Protein AF-A0A2V9KQ66-F1 (afdb_monomer_lite)

Foldseek 3Di:
DDPPCPPPDPDPDPPCVPVDDDPCVVVLVVLCVLLVVPVVVLLCCLQANWDPPDPQTDGRQDGDPDPDGHDDSVSSVCSCVVRWDAADCVCVPDCVNVPPDDPVRVPNSTDHPDDD

Secondary structure (DSSP, 8-state):
-----TTS---SSGGGTTTSS---HHHHHHHHHHTTTSHHHHHHHHHH-B-SS-TT--BTTB-SSSSS----HHHHHTTHHHHPPBP-GGGGS-GGGGTTS-HHHHHTT-B-SS--

pLDDT: mean 87.16, std 12.01, range [40.78, 97.44]

Radius of gyration: 21.99 Å; chains: 1; bounding box: 77×40×42 Å

Structure (mmCIF, N/CA/C/O backbone):
data_AF-A0A2V9KQ66-F1
#
_entry.id   AF-A0A2V9KQ66-F1
#
loop_
_atom_site.group_PDB
_atom_site.id
_atom_site.type_symbol
_atom_site.label_atom_id
_atom_site.label_alt_id
_atom_site.label_comp_id
_atom_site.label_asym_id
_atom_site.label_entity_id
_atom_site.label_seq_id
_atom_site.pdbx_PDB_ins_code
_atom_site.Cartn_x
_atom_site.Cartn_y
_atom_site.Cartn_z
_atom_site.occupancy
_atom_site.B_iso_or_equiv
_atom_site.auth_seq_id
_atom_site.auth_comp_id
_atom_site.auth_asym_id
_atom_site.auth_atom_id
_atom_site.pdbx_PDB_model_num
ATOM 1 N N . MET A 1 1 ? 51.823 26.022 -11.832 1.00 40.78 1 MET A N 1
ATOM 2 C CA . MET A 1 1 ? 50.656 26.914 -11.642 1.00 40.78 1 MET A CA 1
ATOM 3 C C . MET A 1 1 ? 49.377 26.101 -11.883 1.00 40.78 1 MET A C 1
ATOM 5 O O . MET A 1 1 ? 48.916 25.999 -13.011 1.00 40.78 1 MET A O 1
ATOM 9 N N . ARG A 1 2 ? 48.873 25.395 -10.856 1.00 50.03 2 ARG A N 1
ATOM 10 C CA . ARG A 1 2 ? 47.680 24.528 -10.960 1.00 50.03 2 ARG A CA 1
ATOM 11 C C . ARG A 1 2 ? 46.418 25.388 -10.846 1.00 50.03 2 ARG A C 1
ATOM 13 O O . ARG A 1 2 ? 46.121 25.894 -9.770 1.00 50.03 2 ARG A O 1
ATOM 20 N N . ARG A 1 3 ? 45.681 25.554 -11.945 1.00 51.25 3 ARG A N 1
ATOM 21 C CA . ARG A 1 3 ? 44.336 26.145 -11.929 1.00 51.25 3 ARG A CA 1
ATOM 22 C C . ARG A 1 3 ? 43.353 25.119 -11.361 1.00 51.25 3 ARG A C 1
ATOM 24 O O . ARG A 1 3 ? 42.999 24.162 -12.036 1.00 51.25 3 ARG A O 1
ATOM 31 N N . ASN A 1 4 ? 42.942 25.318 -10.113 1.00 56.03 4 ASN A N 1
ATOM 32 C CA . ASN A 1 4 ? 41.827 24.606 -9.501 1.00 56.03 4 ASN A CA 1
ATOM 33 C C . ASN A 1 4 ? 40.521 25.091 -10.159 1.00 56.03 4 ASN A C 1
ATOM 35 O O . ASN A 1 4 ? 40.081 26.209 -9.895 1.00 56.03 4 ASN A O 1
ATOM 39 N N . SER A 1 5 ? 39.937 24.311 -11.074 1.00 57.09 5 SER A N 1
ATOM 40 C CA . SER A 1 5 ? 38.661 24.663 -11.705 1.00 57.09 5 SER A CA 1
ATOM 41 C C . SER A 1 5 ? 37.493 24.210 -10.826 1.00 57.09 5 SER A C 1
ATOM 43 O O . SER A 1 5 ? 36.871 23.174 -11.059 1.00 57.09 5 SER A O 1
ATOM 45 N N . SER A 1 6 ? 37.142 25.035 -9.847 1.00 61.94 6 SER A N 1
ATOM 46 C CA . SER A 1 6 ? 35.942 24.934 -9.000 1.00 61.94 6 SER A CA 1
ATOM 47 C C . SER A 1 6 ? 34.604 25.068 -9.759 1.00 61.94 6 SER A C 1
ATOM 49 O O . SER A 1 6 ? 33.555 25.209 -9.143 1.00 61.94 6 SER A O 1
ATOM 51 N N . ARG A 1 7 ? 34.613 25.018 -11.099 1.00 60.12 7 ARG A N 1
ATOM 52 C CA . ARG A 1 7 ? 33.450 25.241 -11.976 1.00 60.12 7 ARG A CA 1
ATOM 53 C C . ARG A 1 7 ? 32.790 23.969 -12.532 1.00 60.12 7 ARG A C 1
ATOM 55 O O . ARG A 1 7 ? 31.785 24.086 -13.219 1.00 60.12 7 ARG A O 1
ATOM 62 N N . HIS A 1 8 ? 33.321 22.778 -12.238 1.00 63.12 8 HIS A N 1
ATOM 63 C CA . HIS A 1 8 ? 32.791 21.496 -12.746 1.00 63.12 8 HIS A CA 1
ATOM 64 C C . HIS A 1 8 ? 32.266 20.549 -11.653 1.00 63.12 8 HIS A C 1
ATOM 66 O O . HIS A 1 8 ? 31.893 19.416 -11.944 1.00 63.12 8 HIS A O 1
ATOM 72 N N . TRP A 1 9 ? 32.229 20.992 -10.394 1.00 64.81 9 TRP A N 1
ATOM 73 C CA . TRP A 1 9 ? 31.703 20.190 -9.289 1.00 64.81 9 TRP A CA 1
ATOM 74 C C . TRP A 1 9 ? 30.191 20.387 -9.167 1.00 64.81 9 TRP A C 1
ATOM 76 O O . TRP A 1 9 ? 29.737 21.461 -8.783 1.00 64.81 9 TRP A O 1
ATOM 86 N N . VAL A 1 10 ? 29.419 19.347 -9.496 1.00 71.69 10 VAL A N 1
ATOM 87 C CA . VAL A 1 10 ? 27.945 19.347 -9.390 1.00 71.69 10 VAL A CA 1
ATOM 88 C C . VAL A 1 10 ? 27.472 18.773 -8.041 1.00 71.69 10 VAL A C 1
ATOM 90 O O . VAL A 1 10 ? 26.380 19.097 -7.584 1.00 71.69 10 VAL A O 1
ATOM 93 N N . SER A 1 11 ? 28.286 17.948 -7.366 1.00 74.75 11 SER A N 1
ATOM 94 C CA . SER A 1 11 ? 27.981 17.372 -6.048 1.00 74.75 11 SER A CA 1
ATOM 95 C C . SER A 1 11 ? 29.246 16.876 -5.331 1.00 74.75 11 SER A C 1
ATOM 97 O O . SER A 1 11 ? 30.209 16.468 -5.978 1.00 74.75 11 SER A O 1
ATOM 99 N N . TRP A 1 12 ? 29.223 16.890 -3.993 1.00 78.88 12 TRP A N 1
ATOM 100 C CA . TRP A 1 12 ? 30.235 16.282 -3.112 1.00 78.88 12 TRP A CA 1
ATOM 101 C C . TRP A 1 12 ? 30.057 14.770 -2.930 1.00 78.88 12 TRP A C 1
ATOM 103 O O . TRP A 1 12 ? 30.865 14.119 -2.271 1.00 78.88 12 TRP A O 1
ATOM 113 N N . VAL A 1 13 ? 28.986 14.207 -3.483 1.00 79.19 13 VAL A N 1
ATOM 114 C CA . VAL A 1 13 ? 28.659 12.797 -3.329 1.00 79.19 13 VAL A CA 1
ATOM 115 C C . VAL A 1 13 ? 29.369 11.983 -4.413 1.00 79.19 13 VAL A C 1
ATOM 117 O O . VAL A 1 13 ? 29.151 12.233 -5.605 1.00 79.19 13 VAL A O 1
ATOM 120 N N . PRO A 1 14 ? 30.198 10.992 -4.037 1.00 75.00 14 PRO A N 1
ATOM 121 C CA . PRO A 1 14 ? 30.940 10.194 -5.001 1.00 75.00 14 PRO A CA 1
ATOM 122 C C . PRO A 1 14 ? 29.968 9.448 -5.920 1.00 75.00 14 PRO A C 1
ATOM 124 O O . PRO A 1 14 ? 29.014 8.819 -5.458 1.00 75.00 14 PRO A O 1
ATOM 127 N N . PHE A 1 15 ? 30.200 9.551 -7.230 1.00 72.81 15 PHE A N 1
ATOM 128 C CA . PHE A 1 15 ? 29.432 8.867 -8.279 1.00 72.81 15 PHE A CA 1
ATOM 129 C C . PHE A 1 15 ? 27.907 9.087 -8.236 1.00 72.81 15 PHE A C 1
ATOM 131 O O . PHE A 1 15 ? 27.155 8.270 -8.761 1.00 72.81 15 PHE A O 1
ATOM 138 N N . GLY A 1 16 ? 27.423 10.167 -7.610 1.00 73.12 16 GLY A N 1
ATOM 139 C CA . GLY A 1 16 ? 25.983 10.418 -7.506 1.00 73.12 16 GLY A CA 1
ATOM 140 C C . GLY A 1 16 ? 25.241 9.378 -6.656 1.00 73.12 16 GLY A C 1
ATOM 141 O O . GLY A 1 16 ? 24.053 9.137 -6.876 1.00 73.12 16 GLY A O 1
ATOM 142 N N . PHE A 1 17 ? 25.912 8.761 -5.678 1.00 71.56 17 PHE A N 1
ATOM 143 C CA . PHE A 1 17 ? 25.293 7.813 -4.752 1.00 71.56 17 PHE A CA 1
ATOM 144 C C . PHE A 1 17 ? 24.028 8.400 -4.098 1.00 71.56 17 PHE A C 1
ATOM 146 O O . PHE A 1 17 ? 24.053 9.458 -3.479 1.00 71.56 17 PHE A O 1
ATOM 153 N N . GLY A 1 18 ? 22.887 7.733 -4.262 1.00 71.56 18 GLY A N 1
ATOM 154 C CA . GLY A 1 18 ? 21.603 8.206 -3.736 1.00 71.56 18 GLY A CA 1
ATOM 155 C C . GLY A 1 18 ? 20.866 9.249 -4.589 1.00 71.56 18 GLY A C 1
ATOM 156 O O . GLY A 1 18 ? 19.719 9.557 -4.271 1.00 71.56 18 GLY A O 1
ATOM 157 N N . TYR A 1 19 ? 21.439 9.732 -5.698 1.00 70.94 19 TYR A N 1
ATOM 158 C CA . TYR A 1 19 ? 20.720 10.585 -6.658 1.00 70.94 19 TYR A CA 1
ATOM 159 C C . TYR A 1 19 ? 19.808 9.777 -7.595 1.00 70.94 19 TYR A C 1
ATOM 161 O O . TYR A 1 19 ? 18.809 10.302 -8.087 1.00 70.94 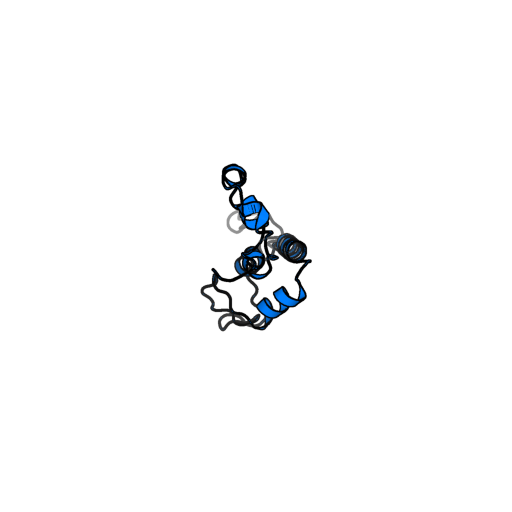19 TYR A O 1
ATOM 169 N N . THR A 1 20 ? 20.095 8.488 -7.795 1.00 67.06 20 THR A N 1
ATOM 170 C CA . THR A 1 20 ? 19.261 7.580 -8.594 1.00 67.06 20 THR A CA 1
ATOM 171 C C . THR A 1 20 ? 18.176 6.954 -7.714 1.00 67.06 20 THR A C 1
ATOM 173 O O . THR A 1 20 ? 18.467 6.182 -6.802 1.00 67.06 20 THR A O 1
ATOM 176 N N . LYS A 1 21 ? 16.906 7.286 -7.979 1.00 61.41 21 LYS A N 1
ATOM 177 C CA . LYS A 1 21 ? 15.740 6.567 -7.427 1.00 61.41 21 LYS A CA 1
ATOM 178 C C . LYS A 1 21 ? 15.806 5.079 -7.846 1.00 61.41 21 LYS A C 1
ATOM 180 O O . LYS A 1 21 ? 16.319 4.813 -8.928 1.00 61.41 21 LYS A O 1
ATOM 185 N N . PRO A 1 22 ? 15.265 4.115 -7.072 1.00 66.19 22 PRO A N 1
ATOM 186 C CA . PRO A 1 22 ? 14.255 4.291 -6.029 1.00 66.19 22 PRO A CA 1
ATOM 187 C C . PRO A 1 22 ? 14.758 4.083 -4.591 1.00 66.19 22 PRO A C 1
ATOM 189 O O . PRO A 1 22 ? 15.450 3.123 -4.276 1.00 66.19 22 PRO A O 1
ATOM 192 N N . HIS A 1 23 ? 14.263 4.935 -3.688 1.00 72.56 23 HIS A N 1
ATOM 193 C CA . HIS A 1 23 ? 14.459 4.835 -2.230 1.00 72.56 23 HIS A CA 1
ATOM 194 C C . HIS A 1 23 ? 13.212 4.310 -1.499 1.00 72.56 23 HIS A C 1
ATOM 196 O O . HIS A 1 23 ? 13.038 4.510 -0.299 1.00 72.56 23 HIS A O 1
ATOM 202 N N . HIS A 1 24 ? 12.278 3.688 -2.223 1.00 85.38 24 HIS A N 1
ATOM 203 C CA . HIS A 1 24 ? 10.936 3.404 -1.705 1.00 85.38 24 HIS A CA 1
ATOM 204 C C . HIS A 1 24 ? 10.747 1.992 -1.143 1.00 85.38 24 HIS A C 1
ATOM 206 O O . HIS A 1 24 ? 9.655 1.680 -0.679 1.00 85.38 24 HIS A O 1
ATOM 212 N N . TYR A 1 25 ? 11.788 1.157 -1.109 1.00 88.69 25 TYR A N 1
ATOM 213 C CA . TYR A 1 25 ? 11.679 -0.235 -0.657 1.00 88.69 25 TYR A CA 1
ATOM 214 C C . TYR A 1 25 ? 11.080 -0.374 0.749 1.00 88.69 25 TYR A C 1
ATOM 216 O O . TYR A 1 25 ? 10.217 -1.219 0.965 1.00 88.69 25 TYR A O 1
ATOM 224 N N . LEU A 1 26 ? 11.448 0.507 1.687 1.00 90.69 26 LEU A N 1
ATOM 225 C CA . LEU A 1 26 ? 10.867 0.509 3.037 1.00 90.69 26 LEU A CA 1
ATOM 226 C C . LEU A 1 26 ? 9.368 0.833 3.035 1.00 90.69 26 LEU A C 1
ATOM 228 O O . LEU A 1 26 ? 8.599 0.231 3.782 1.00 90.69 26 LEU A O 1
ATOM 232 N N . LYS A 1 27 ? 8.934 1.765 2.179 1.00 93.19 27 LYS A N 1
ATOM 233 C CA . LYS A 1 27 ? 7.511 2.088 2.021 1.00 93.19 27 LYS A CA 1
ATOM 234 C C . LYS A 1 27 ? 6.753 0.935 1.366 1.00 93.19 27 LYS A C 1
ATOM 236 O O . LYS A 1 27 ? 5.672 0.593 1.825 1.00 93.19 27 LYS A O 1
ATOM 241 N N . MET A 1 28 ? 7.334 0.303 0.347 1.00 94.88 28 MET A N 1
ATOM 242 C CA . MET A 1 28 ? 6.756 -0.880 -0.297 1.00 94.88 28 MET A CA 1
ATOM 243 C C . MET A 1 28 ? 6.591 -2.032 0.700 1.00 94.88 28 MET A C 1
ATOM 245 O O . MET A 1 28 ? 5.530 -2.648 0.753 1.00 94.88 28 MET A O 1
ATOM 249 N N . ALA A 1 29 ? 7.601 -2.277 1.540 1.00 95.44 29 ALA A N 1
ATOM 250 C CA . ALA A 1 29 ? 7.528 -3.274 2.604 1.00 95.44 29 ALA A CA 1
ATOM 251 C C . ALA A 1 29 ? 6.427 -2.944 3.624 1.00 95.44 29 ALA A C 1
ATOM 253 O O . AL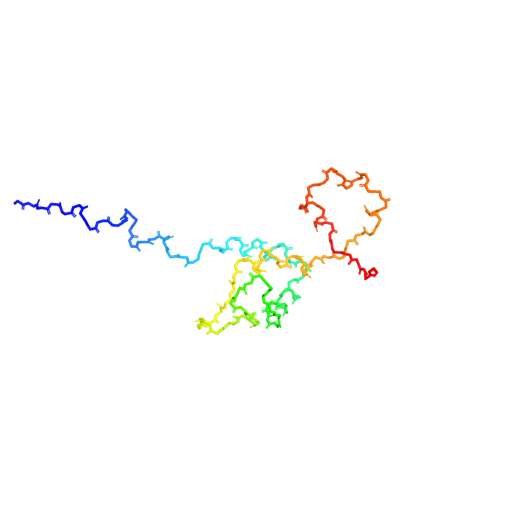A A 1 29 ? 5.666 -3.831 4.010 1.00 95.44 29 ALA A O 1
ATOM 254 N N . ARG A 1 30 ? 6.283 -1.668 4.013 1.00 95.88 30 ARG A N 1
ATOM 255 C CA . ARG A 1 30 ? 5.182 -1.216 4.878 1.00 95.88 30 ARG A CA 1
ATOM 256 C C . ARG A 1 30 ? 3.816 -1.476 4.244 1.00 95.88 30 ARG A C 1
ATOM 258 O O . ARG A 1 30 ? 2.958 -2.041 4.909 1.00 95.88 30 ARG A O 1
ATOM 265 N N . VAL A 1 31 ? 3.628 -1.129 2.972 1.00 96.25 31 VAL A N 1
ATOM 266 C CA . VAL A 1 31 ? 2.371 -1.391 2.251 1.00 96.25 31 VAL A CA 1
ATOM 267 C C . VAL A 1 31 ? 2.069 -2.888 2.220 1.00 96.25 31 VAL A C 1
ATOM 269 O O . VAL A 1 31 ? 0.952 -3.296 2.531 1.00 96.25 31 VAL A O 1
ATOM 272 N N . ALA A 1 32 ? 3.056 -3.722 1.887 1.00 96.56 32 ALA A N 1
ATOM 273 C CA . ALA A 1 32 ? 2.881 -5.172 1.890 1.00 96.56 32 ALA A CA 1
ATOM 274 C C . ALA A 1 32 ? 2.465 -5.686 3.278 1.00 96.56 32 ALA A C 1
ATOM 276 O O . ALA A 1 32 ? 1.581 -6.532 3.385 1.00 96.56 32 ALA A O 1
ATOM 277 N N . TRP A 1 33 ? 3.047 -5.131 4.344 1.00 96.81 33 TRP A N 1
ATOM 278 C CA . TRP A 1 33 ? 2.687 -5.466 5.718 1.00 96.81 33 TRP A CA 1
ATOM 279 C C . TRP A 1 33 ? 1.266 -5.027 6.096 1.00 96.81 33 TRP A C 1
ATOM 281 O O . TRP A 1 33 ? 0.520 -5.806 6.683 1.00 96.81 33 TRP A O 1
ATOM 291 N N . GLU A 1 34 ? 0.858 -3.810 5.738 1.00 95.06 34 GLU A N 1
ATOM 292 C CA . GLU A 1 34 ? -0.493 -3.283 5.996 1.00 95.06 34 GLU A CA 1
ATOM 293 C C . GLU A 1 34 ? -1.590 -4.071 5.266 1.00 95.06 34 GLU A C 1
ATOM 295 O O . GLU A 1 34 ? -2.725 -4.117 5.730 1.00 95.06 34 GLU A O 1
ATOM 300 N N . ASN A 1 35 ? -1.243 -4.715 4.148 1.00 97.25 35 ASN A N 1
ATOM 301 C CA . ASN A 1 35 ? -2.141 -5.527 3.326 1.00 97.25 35 ASN A CA 1
ATOM 302 C C . ASN A 1 35 ? -1.947 -7.039 3.542 1.00 97.25 35 ASN A C 1
ATOM 304 O O . ASN A 1 35 ? -2.478 -7.838 2.767 1.00 97.25 35 ASN A O 1
ATOM 308 N N . ARG A 1 36 ? -1.172 -7.454 4.560 1.00 96.56 36 ARG A N 1
ATOM 309 C CA . ARG A 1 36 ? -0.797 -8.864 4.794 1.00 96.56 36 ARG A CA 1
ATOM 310 C C . ARG A 1 36 ? -1.994 -9.797 4.986 1.00 96.56 36 ARG A C 1
ATOM 312 O O . ARG A 1 36 ? -1.900 -10.984 4.698 1.00 96.56 36 ARG A O 1
ATOM 319 N N . ASP A 1 37 ? -3.106 -9.250 5.460 1.00 95.69 37 ASP A N 1
ATOM 320 C CA . ASP A 1 37 ? -4.386 -9.929 5.657 1.00 95.69 37 ASP A CA 1
ATOM 321 C C . ASP A 1 37 ? -5.108 -10.260 4.340 1.00 95.69 37 ASP A C 1
ATOM 323 O O . ASP A 1 37 ? -5.998 -11.105 4.335 1.00 95.69 37 ASP A O 1
ATOM 327 N N . ASN A 1 38 ? -4.728 -9.634 3.220 1.00 96.75 38 ASN A N 1
ATOM 328 C CA . ASN A 1 38 ? -5.411 -9.797 1.937 1.00 96.75 38 ASN A CA 1
ATOM 329 C C . ASN A 1 38 ? -4.463 -9.739 0.715 1.00 96.75 38 ASN A C 1
ATOM 331 O O . ASN A 1 38 ? -4.845 -9.305 -0.376 1.00 96.75 38 ASN A O 1
ATOM 335 N N . LEU A 1 39 ? -3.209 -10.187 0.873 1.00 96.75 39 LEU A N 1
ATOM 336 C CA . LEU A 1 39 ? -2.188 -10.154 -0.191 1.00 96.75 39 LEU A CA 1
ATOM 337 C C . LEU A 1 39 ? -2.600 -10.846 -1.496 1.00 96.75 39 LEU A C 1
ATOM 339 O O . LEU A 1 39 ? -2.332 -10.275 -2.555 1.00 96.75 39 LEU A O 1
ATOM 343 N N . PRO A 1 40 ? -3.251 -12.029 -1.489 1.00 97.38 40 PRO A N 1
ATOM 344 C CA . PRO A 1 40 ? -3.677 -12.660 -2.734 1.00 97.38 40 PRO A CA 1
ATOM 345 C C . PRO A 1 40 ? -4.610 -11.761 -3.549 1.00 97.38 40 PRO A C 1
ATOM 347 O O . PRO A 1 40 ? -4.488 -11.691 -4.771 1.00 97.38 40 PRO A O 1
ATOM 350 N N . TYR A 1 41 ? -5.509 -11.032 -2.883 1.00 97.06 41 TYR A N 1
ATOM 351 C CA . TYR A 1 41 ? -6.398 -10.090 -3.553 1.00 97.06 41 TYR A CA 1
ATOM 352 C C . TYR A 1 41 ? -5.664 -8.831 -4.014 1.00 97.06 41 TYR A C 1
ATOM 354 O O . TYR A 1 41 ? -5.835 -8.428 -5.164 1.00 97.06 41 TYR A O 1
ATOM 362 N N . ALA A 1 42 ? -4.780 -8.273 -3.182 1.00 97.19 42 ALA A N 1
ATOM 363 C CA . ALA A 1 42 ? -3.922 -7.151 -3.566 1.00 97.19 42 ALA A CA 1
ATOM 364 C C . ALA A 1 42 ? -3.112 -7.468 -4.839 1.00 97.19 42 ALA A C 1
ATOM 366 O O . ALA A 1 42 ? -3.037 -6.660 -5.761 1.00 97.19 42 ALA A O 1
ATOM 367 N N . LEU A 1 43 ? -2.570 -8.686 -4.945 1.00 96.75 43 LEU A N 1
ATOM 368 C CA . LEU A 1 43 ? -1.858 -9.150 -6.137 1.00 96.75 43 LEU A CA 1
ATOM 369 C C . LEU A 1 43 ? -2.774 -9.293 -7.357 1.00 96.75 43 LEU A C 1
ATOM 371 O O . LEU A 1 43 ? -2.331 -9.002 -8.468 1.00 96.75 43 LEU A O 1
ATOM 375 N N . ARG A 1 44 ? -4.039 -9.702 -7.184 1.00 97.44 44 ARG A N 1
ATOM 376 C CA . ARG A 1 44 ? -5.018 -9.701 -8.285 1.00 97.44 44 ARG A CA 1
ATOM 377 C C . ARG A 1 44 ? -5.2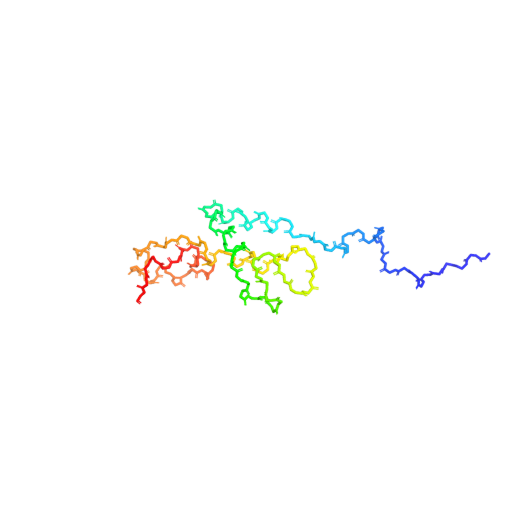97 -8.281 -8.779 1.00 97.44 44 ARG A C 1
ATOM 379 O O . ARG A 1 44 ? -5.273 -8.071 -9.987 1.00 97.44 44 ARG A O 1
ATOM 386 N N . ILE A 1 45 ? -5.473 -7.313 -7.876 1.00 95.69 45 ILE A N 1
ATOM 387 C CA . ILE A 1 45 ? -5.637 -5.891 -8.229 1.00 95.69 45 ILE A CA 1
ATOM 388 C C . ILE A 1 45 ? -4.406 -5.379 -8.984 1.00 95.69 45 ILE A C 1
ATOM 390 O O . ILE A 1 45 ? -4.534 -4.711 -10.009 1.00 95.69 45 ILE A O 1
ATOM 394 N N . LEU A 1 46 ? -3.198 -5.718 -8.525 1.00 95.56 46 LEU A N 1
ATOM 395 C CA . LEU A 1 46 ? -1.970 -5.301 -9.201 1.00 95.56 46 LEU A CA 1
ATOM 396 C C . LEU A 1 46 ? -1.814 -5.922 -10.594 1.00 95.56 46 LEU A C 1
ATOM 398 O O . LEU A 1 46 ? -1.358 -5.245 -11.509 1.00 95.56 46 LEU A O 1
ATOM 402 N N . ARG A 1 47 ? -2.187 -7.192 -10.769 1.00 95.81 47 ARG A N 1
ATOM 403 C CA . ARG A 1 47 ? -2.016 -7.928 -12.034 1.00 95.81 47 ARG A CA 1
ATOM 404 C C . ARG A 1 47 ? -3.100 -7.648 -13.067 1.00 95.81 47 ARG A C 1
ATOM 406 O O . AR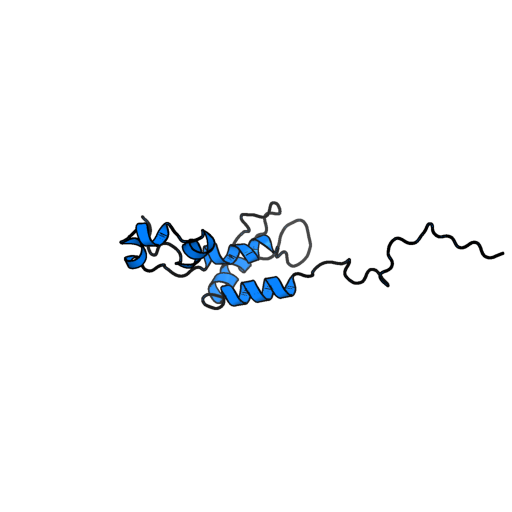G A 1 47 ? -2.796 -7.675 -14.254 1.00 95.81 47 ARG A O 1
ATOM 413 N N . HIS A 1 48 ? -4.332 -7.414 -12.626 1.00 95.81 48 HIS A N 1
ATOM 414 C CA . HIS A 1 48 ? -5.503 -7.352 -13.506 1.00 95.81 48 HIS A CA 1
ATOM 415 C C . HIS A 1 48 ? -6.265 -6.026 -13.429 1.00 95.81 48 HIS A C 1
ATOM 417 O O . HIS A 1 48 ? -7.098 -5.764 -14.288 1.00 95.81 48 HIS A O 1
ATOM 423 N N . GLY A 1 49 ? -6.001 -5.198 -12.418 1.00 93.31 49 GLY A N 1
ATOM 424 C CA . GLY A 1 49 ? -6.615 -3.881 -12.273 1.00 93.31 49 GLY A CA 1
ATOM 425 C C . GLY A 1 49 ? -5.857 -2.781 -13.013 1.00 93.31 49 GLY A C 1
ATOM 426 O O . GLY A 1 49 ? -4.748 -2.981 -13.516 1.00 93.31 49 GLY A O 1
ATOM 427 N N . VAL A 1 50 ? -6.459 -1.595 -13.020 1.00 91.88 50 VAL A N 1
ATOM 428 C CA . VAL A 1 50 ? -5.862 -0.350 -13.517 1.00 91.88 50 VAL A CA 1
ATOM 429 C C . VAL A 1 50 ? -5.454 0.547 -12.348 1.00 91.88 50 VAL A C 1
ATOM 431 O O . VAL A 1 50 ? -5.921 0.353 -11.226 1.00 91.88 50 VAL A O 1
ATOM 434 N N . CYS A 1 51 ? -4.559 1.507 -12.576 1.00 90.88 51 CYS A N 1
ATOM 435 C CA . CYS A 1 51 ? -4.314 2.561 -11.589 1.00 90.88 51 CYS A CA 1
ATOM 436 C C . CYS A 1 51 ? -5.292 3.713 -11.805 1.00 90.88 51 CYS A C 1
ATOM 438 O O . CYS A 1 51 ? -5.338 4.272 -12.896 1.00 90.88 51 CYS A O 1
ATOM 440 N N . GLU A 1 52 ? -6.014 4.087 -10.754 1.00 83.56 52 GLU A N 1
ATOM 441 C CA . GLU A 1 52 ? -6.971 5.198 -10.771 1.00 83.56 52 GLU A CA 1
ATOM 442 C C . GLU A 1 52 ? -6.292 6.570 -10.600 1.00 83.56 52 GLU A C 1
ATOM 444 O O . GLU A 1 52 ? -6.694 7.539 -11.233 1.00 83.56 52 GLU A O 1
ATOM 449 N N . ASP A 1 53 ? -5.186 6.639 -9.853 1.00 83.62 53 ASP A N 1
ATOM 450 C CA . ASP A 1 53 ? -4.515 7.914 -9.535 1.00 83.62 53 ASP A CA 1
ATOM 451 C C . ASP A 1 53 ? -3.273 8.230 -10.382 1.00 83.62 53 ASP A C 1
ATOM 453 O O . ASP A 1 53 ? -2.559 9.201 -10.120 1.00 83.62 53 ASP A O 1
ATOM 457 N N . CYS A 1 54 ? -2.950 7.402 -11.379 1.00 81.38 54 CYS A N 1
ATOM 458 C CA . CYS A 1 54 ? -1.779 7.616 -12.227 1.00 81.38 54 CYS A CA 1
ATOM 459 C C . CYS A 1 54 ? -2.209 7.996 -13.641 1.00 81.38 54 CYS A C 1
ATOM 461 O O . CYS A 1 54 ? -2.821 7.200 -14.347 1.00 81.38 54 CYS A O 1
ATOM 463 N N . ALA A 1 55 ? -1.794 9.182 -14.092 1.00 82.00 55 ALA A N 1
ATOM 464 C CA . ALA A 1 55 ? -2.066 9.674 -15.444 1.00 82.00 55 ALA A CA 1
ATOM 465 C C . ALA A 1 55 ? -1.475 8.794 -16.566 1.00 82.00 55 ALA A C 1
ATOM 467 O O . ALA A 1 55 ? -1.850 8.942 -17.724 1.00 82.00 55 ALA A O 1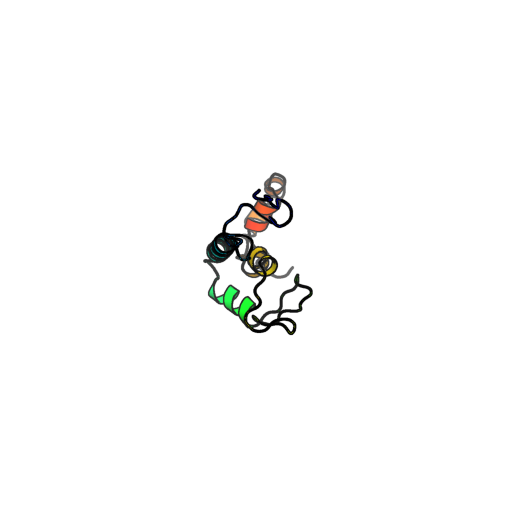
ATOM 468 N N . LEU A 1 56 ? -0.558 7.877 -16.235 1.00 84.56 56 LEU A N 1
ATOM 469 C CA . LEU A 1 56 ? 0.089 6.970 -17.188 1.00 84.56 56 LEU A CA 1
ATOM 470 C C . LEU A 1 56 ? -0.744 5.711 -17.484 1.00 84.56 56 LEU A C 1
ATOM 472 O O . LEU A 1 56 ? -0.293 4.854 -18.234 1.00 84.56 56 LEU A O 1
ATOM 476 N N . GLY A 1 57 ? -1.946 5.591 -16.903 1.00 81.44 57 GLY A N 1
ATOM 477 C CA . GLY A 1 57 ? -2.947 4.604 -17.318 1.00 81.44 57 GLY A CA 1
ATOM 478 C C . GLY A 1 57 ? -2.493 3.151 -17.196 1.00 81.44 57 GLY A C 1
ATOM 479 O O . GLY A 1 57 ? -2.850 2.321 -18.028 1.00 81.44 57 GLY A O 1
ATOM 480 N N . THR A 1 58 ? -1.688 2.833 -16.177 1.00 90.62 58 THR A N 1
ATOM 481 C CA . THR A 1 58 ? -1.140 1.483 -15.996 1.00 90.62 58 THR A CA 1
ATOM 482 C C . THR A 1 58 ? -2.258 0.441 -15.934 1.00 90.62 58 THR A C 1
ATOM 484 O O . THR A 1 58 ? -3.157 0.565 -15.096 1.00 90.62 58 THR A O 1
ATOM 487 N N . ALA A 1 59 ? -2.151 -0.609 -16.744 1.00 92.19 59 ALA A N 1
ATOM 488 C CA . ALA A 1 59 ? -3.031 -1.771 -16.734 1.00 92.19 59 ALA A CA 1
ATOM 489 C C . ALA A 1 59 ? -2.213 -3.012 -16.357 1.00 92.19 59 ALA A C 1
ATOM 491 O O . ALA A 1 59 ? -1.189 -3.329 -16.971 1.00 92.19 59 ALA A O 1
ATOM 492 N N . GLY A 1 60 ? -2.619 -3.699 -15.291 1.00 93.62 60 GLY A N 1
ATOM 493 C CA . GLY A 1 60 ? -1.756 -4.678 -14.642 1.00 93.62 60 GLY A CA 1
ATOM 494 C C . GLY A 1 60 ? -0.489 -4.006 -14.110 1.00 93.62 60 GLY A C 1
ATOM 495 O O . GLY A 1 60 ? -0.571 -3.009 -13.400 1.00 93.62 60 GLY A O 1
ATOM 496 N N . LEU A 1 61 ? 0.687 -4.528 -14.459 1.00 94.50 61 LEU A N 1
ATOM 497 C CA . LEU A 1 61 ? 1.991 -3.979 -14.056 1.00 94.50 61 LEU A CA 1
ATOM 498 C C . LEU A 1 61 ? 2.722 -3.274 -15.208 1.00 94.50 61 LEU A C 1
ATOM 500 O O . LEU A 1 61 ? 3.945 -3.190 -15.179 1.00 94.50 61 LEU A O 1
ATOM 504 N N . LYS A 1 62 ? 2.005 -2.828 -16.243 1.00 93.44 62 LYS A N 1
ATOM 505 C CA . LYS A 1 62 ? 2.589 -2.224 -17.448 1.00 93.44 62 LYS A CA 1
ATOM 506 C C . LYS A 1 62 ? 1.840 -0.958 -17.852 1.00 93.44 62 LYS A C 1
ATOM 508 O O . LYS A 1 62 ? 0.676 -0.779 -17.494 1.00 93.44 62 LYS A O 1
ATOM 513 N N . ASP A 1 63 ? 2.503 -0.126 -18.637 1.00 92.62 63 ASP A N 1
ATOM 514 C CA . ASP A 1 63 ? 1.932 1.012 -19.356 1.00 92.62 63 ASP A CA 1
ATOM 515 C C . ASP A 1 63 ? 2.577 1.138 -20.747 1.00 92.62 63 ASP A C 1
ATOM 517 O O . ASP A 1 63 ? 3.326 0.258 -21.169 1.00 92.62 63 ASP A O 1
ATOM 521 N N . TRP A 1 64 ? 2.248 2.205 -21.475 1.00 89.25 64 TRP A N 1
ATOM 522 C CA . TRP A 1 64 ? 2.715 2.466 -22.842 1.00 89.25 64 TRP A CA 1
ATOM 523 C C . TRP A 1 64 ? 3.960 3.368 -22.933 1.00 89.25 64 TRP A C 1
ATOM 525 O O . TRP A 1 64 ? 4.433 3.642 -24.032 1.00 89.25 64 TRP A O 1
ATOM 535 N N . THR A 1 65 ? 4.446 3.899 -21.813 1.00 88.81 65 THR A N 1
ATOM 536 C CA . THR A 1 65 ? 5.499 4.926 -21.737 1.00 88.81 65 THR A CA 1
ATOM 537 C C . THR A 1 65 ? 6.870 4.317 -21.489 1.00 88.81 65 THR A C 1
ATOM 539 O O . THR A 1 65 ? 7.851 4.777 -22.071 1.00 88.81 65 THR A O 1
ATOM 542 N N . ILE A 1 66 ? 6.955 3.321 -20.603 1.00 87.56 66 ILE A N 1
ATOM 543 C CA . ILE A 1 66 ? 8.213 2.662 -20.247 1.00 87.56 66 ILE A CA 1
ATOM 544 C C . ILE A 1 66 ? 8.133 1.154 -20.453 1.00 87.56 66 ILE A C 1
ATOM 546 O O . ILE A 1 66 ? 7.110 0.518 -20.198 1.00 87.56 66 ILE A O 1
ATOM 550 N N . ASP A 1 67 ? 9.258 0.571 -20.852 1.00 88.06 67 ASP A N 1
ATOM 551 C CA . ASP A 1 67 ? 9.412 -0.875 -20.876 1.00 88.06 67 ASP A CA 1
ATOM 552 C C . ASP A 1 67 ? 9.559 -1.432 -19.451 1.00 88.06 67 ASP A C 1
ATOM 554 O O . ASP A 1 67 ? 10.251 -0.869 -18.598 1.00 88.06 67 ASP A O 1
ATOM 558 N N . GLY A 1 68 ? 8.945 -2.590 -19.200 1.00 89.00 68 GLY A N 1
ATOM 559 C CA . GLY A 1 68 ? 9.076 -3.322 -17.939 1.00 89.00 68 GLY A CA 1
ATOM 560 C C . GLY A 1 68 ? 7.906 -3.134 -16.971 1.00 89.00 68 GLY A C 1
ATOM 561 O O . GLY A 1 68 ? 6.748 -3.086 -17.381 1.00 89.00 68 GLY A O 1
ATOM 562 N N . VAL A 1 69 ? 8.207 -3.151 -15.665 1.00 91.31 69 VAL A N 1
ATOM 563 C CA . VAL A 1 69 ? 7.202 -3.054 -14.596 1.00 91.31 69 VAL A CA 1
ATOM 564 C C . VAL A 1 69 ? 6.962 -1.598 -14.230 1.00 91.31 69 VAL A C 1
ATOM 566 O O . VAL A 1 69 ? 7.866 -0.923 -13.740 1.00 91.31 69 VAL A O 1
ATOM 569 N N . HIS A 1 70 ? 5.712 -1.163 -14.338 1.00 91.25 70 HIS A N 1
ATOM 570 C CA . HIS A 1 70 ? 5.255 0.089 -13.765 1.00 91.25 70 HIS A CA 1
ATOM 571 C C . HIS A 1 70 ? 4.478 -0.159 -12.481 1.00 91.25 70 HIS A C 1
ATOM 573 O O . HIS A 1 70 ? 3.338 -0.630 -12.473 1.00 91.25 70 HIS A O 1
ATOM 579 N N . LEU A 1 71 ? 5.097 0.237 -11.372 1.00 90.81 71 LEU A N 1
ATOM 580 C CA . LEU A 1 71 ? 4.468 0.241 -10.064 1.00 90.81 71 LEU A CA 1
ATOM 581 C C . LEU A 1 71 ? 4.831 1.526 -9.320 1.00 90.81 71 LEU A C 1
ATOM 583 O O . LEU A 1 71 ? 5.933 1.668 -8.792 1.00 90.81 71 LEU A O 1
ATOM 587 N N . CYS A 1 72 ? 3.901 2.480 -9.298 1.00 89.81 72 CYS A N 1
ATOM 588 C CA . CYS A 1 72 ? 4.097 3.744 -8.603 1.00 89.81 72 CYS A CA 1
ATOM 589 C C . CYS A 1 72 ? 3.750 3.617 -7.111 1.00 89.81 72 CYS A C 1
ATOM 591 O O . CYS A 1 72 ? 2.925 2.796 -6.701 1.00 89.81 72 CYS A O 1
ATOM 593 N N . MET A 1 73 ? 4.369 4.463 -6.284 1.00 91.19 73 MET A N 1
ATOM 594 C CA . MET A 1 73 ? 4.093 4.462 -4.846 1.00 91.19 73 MET A CA 1
ATOM 595 C C . MET A 1 73 ? 2.674 4.910 -4.508 1.00 91.19 73 MET A C 1
ATOM 597 O O . MET A 1 73 ? 2.130 4.401 -3.541 1.00 91.19 73 MET A O 1
ATOM 601 N N . VAL A 1 74 ? 2.064 5.792 -5.307 1.00 91.44 74 VAL A N 1
ATOM 602 C CA . VAL A 1 74 ? 0.683 6.253 -5.083 1.00 91.44 74 VAL A CA 1
ATOM 603 C C . VAL A 1 74 ? -0.287 5.068 -5.116 1.00 91.44 74 VAL A C 1
ATOM 605 O O . VAL A 1 74 ? -1.018 4.848 -4.156 1.00 91.44 74 VAL A O 1
ATOM 608 N N . ARG A 1 75 ? -0.198 4.220 -6.151 1.00 92.94 75 ARG A N 1
ATOM 609 C CA . ARG A 1 75 ? -1.006 2.996 -6.267 1.00 92.94 75 ARG A CA 1
ATOM 610 C C . ARG A 1 75 ? -0.813 2.046 -5.084 1.00 92.94 75 ARG A C 1
ATOM 612 O O . ARG A 1 75 ? -1.766 1.427 -4.624 1.00 92.94 75 ARG A O 1
ATOM 619 N N . LEU A 1 76 ? 0.424 1.901 -4.606 1.00 94.56 76 LEU A N 1
ATOM 620 C CA . LEU A 1 76 ? 0.729 1.049 -3.456 1.00 94.56 76 LEU A CA 1
ATOM 621 C C . LEU A 1 76 ? 0.189 1.637 -2.146 1.00 94.56 76 LEU A C 1
ATOM 623 O O . LEU A 1 76 ? -0.443 0.919 -1.378 1.00 94.56 76 LEU A O 1
ATOM 627 N N . GLU A 1 77 ? 0.394 2.928 -1.894 1.00 92.88 77 GLU A N 1
ATOM 628 C CA . GLU A 1 77 ? -0.064 3.608 -0.675 1.00 92.88 77 GLU A CA 1
ATOM 629 C C . GLU A 1 77 ? -1.604 3.673 -0.592 1.00 92.88 77 GLU A C 1
ATOM 631 O O . GLU A 1 77 ? -2.155 3.659 0.508 1.00 92.88 77 GLU A O 1
ATOM 636 N N . LEU A 1 78 ? -2.311 3.649 -1.729 1.00 92.25 78 LEU A N 1
ATOM 637 C CA . LEU A 1 78 ? -3.779 3.609 -1.793 1.00 92.25 78 LEU A CA 1
ATOM 638 C C . LEU A 1 78 ? -4.374 2.193 -1.839 1.00 92.25 78 LEU A C 1
ATOM 640 O O . LEU A 1 78 ? -5.587 2.034 -1.703 1.00 92.25 78 LEU A O 1
ATOM 644 N N . MET A 1 79 ? -3.544 1.144 -1.929 1.00 94.75 79 MET A N 1
ATOM 645 C CA . MET A 1 79 ? -3.992 -0.256 -2.009 1.00 94.75 79 MET A CA 1
ATOM 646 C C . MET A 1 79 ? -4.979 -0.628 -0.895 1.00 94.75 79 MET A C 1
ATOM 648 O O . MET A 1 79 ? -5.915 -1.401 -1.114 1.00 94.75 79 MET A O 1
ATOM 652 N N . ARG A 1 80 ? -4.809 -0.045 0.300 1.00 94.06 80 ARG A N 1
ATOM 653 C CA . ARG A 1 80 ? -5.642 -0.375 1.458 1.00 94.06 80 ARG A CA 1
ATOM 654 C C . ARG A 1 80 ? -7.109 0.022 1.292 1.00 94.06 80 ARG A C 1
ATOM 656 O O . ARG A 1 80 ? -7.957 -0.610 1.912 1.00 94.06 80 ARG A O 1
ATOM 663 N N . LEU A 1 81 ? -7.426 0.989 0.428 1.00 91.56 81 LEU A N 1
ATOM 664 C CA . LEU A 1 81 ? -8.816 1.334 0.105 1.00 91.56 81 LEU A CA 1
ATOM 665 C C . LEU A 1 81 ? -9.572 0.149 -0.504 1.00 91.56 81 LEU A C 1
ATOM 667 O O . LEU A 1 81 ? -10.756 -0.033 -0.239 1.00 91.56 81 LEU A O 1
ATOM 671 N N . ASN A 1 82 ? -8.868 -0.691 -1.262 1.00 93.12 82 ASN A N 1
ATOM 672 C CA . ASN A 1 82 ? -9.453 -1.835 -1.949 1.00 93.12 82 ASN A CA 1
ATOM 673 C C . ASN A 1 82 ? -9.399 -3.122 -1.116 1.00 93.12 82 ASN A C 1
ATOM 675 O O . ASN A 1 82 ? -10.230 -4.011 -1.290 1.00 93.12 82 ASN A O 1
ATOM 679 N N . THR A 1 83 ? -8.418 -3.258 -0.224 1.00 95.50 83 THR A N 1
ATOM 680 C CA . THR A 1 83 ? -8.184 -4.503 0.527 1.00 95.50 83 THR A CA 1
ATOM 681 C C . THR A 1 83 ? -8.724 -4.481 1.951 1.00 95.50 83 THR A C 1
ATOM 683 O O . THR A 1 83 ? -8.677 -5.527 2.605 1.00 95.50 83 THR A O 1
ATOM 686 N N . ALA A 1 84 ? -9.202 -3.327 2.435 1.00 95.38 84 ALA A N 1
ATOM 687 C CA . ALA A 1 84 ? -9.721 -3.177 3.787 1.00 95.38 84 ALA A CA 1
ATOM 688 C C . ALA A 1 84 ? -10.794 -4.240 4.099 1.00 95.38 84 ALA A C 1
ATOM 690 O O . ALA A 1 84 ? -11.654 -4.524 3.254 1.00 95.38 84 ALA A O 1
ATOM 691 N N . PRO A 1 85 ? -10.769 -4.837 5.303 1.00 94.75 85 PRO A N 1
ATOM 692 C CA . PRO A 1 85 ? -11.795 -5.774 5.729 1.00 94.75 85 PRO A CA 1
ATOM 693 C C . PRO A 1 85 ? -13.126 -5.050 5.916 1.00 94.75 85 PRO A C 1
ATOM 695 O O . PRO A 1 85 ? -13.172 -3.828 6.069 1.00 94.75 85 PRO A O 1
ATOM 698 N N . ALA A 1 86 ? -14.209 -5.821 5.927 1.00 95.44 86 ALA A N 1
ATOM 699 C CA . ALA A 1 86 ? -15.501 -5.319 6.365 1.00 95.44 86 ALA A CA 1
ATOM 700 C C . ALA A 1 86 ? -15.383 -4.734 7.783 1.00 95.44 86 ALA A C 1
ATOM 702 O O . ALA A 1 86 ? -14.821 -5.379 8.672 1.00 95.44 86 ALA A O 1
ATOM 703 N N . LEU A 1 87 ? -15.890 -3.518 7.976 1.00 94.94 87 LEU A N 1
ATOM 704 C CA . LEU A 1 87 ? -16.040 -2.924 9.296 1.00 94.94 87 LEU A CA 1
ATOM 705 C C . LEU A 1 87 ? -17.159 -3.627 10.061 1.00 94.94 87 LEU A C 1
ATOM 707 O O . LEU A 1 87 ? -18.080 -4.181 9.466 1.00 94.94 87 LEU A O 1
ATOM 711 N N . ASP A 1 88 ? -17.084 -3.558 11.384 1.00 94.69 88 ASP A N 1
ATOM 712 C CA . ASP A 1 88 ? -18.139 -4.009 12.289 1.00 94.69 88 ASP A CA 1
ATOM 713 C C . ASP A 1 88 ? -19.238 -2.930 12.403 1.00 94.69 88 ASP A C 1
ATOM 715 O O . ASP A 1 88 ? -18.958 -1.855 12.950 1.00 94.69 88 ASP A O 1
ATOM 719 N N . PRO A 1 89 ? -20.474 -3.178 11.916 1.00 93.62 89 PRO A N 1
ATOM 720 C CA . PRO A 1 89 ? -21.557 -2.192 11.945 1.00 93.62 89 PRO A CA 1
ATOM 721 C C . PRO A 1 89 ? -21.937 -1.729 13.346 1.00 93.62 89 PRO A C 1
ATOM 723 O O . PRO A 1 89 ? -22.413 -0.606 13.500 1.00 93.62 89 PRO A O 1
ATOM 726 N N . SER A 1 90 ? -21.696 -2.545 14.379 1.00 93.56 90 SER A N 1
ATOM 727 C CA . SER A 1 90 ? -21.999 -2.162 15.762 1.00 93.56 90 SER A CA 1
ATOM 728 C C . SER A 1 90 ? -21.216 -0.920 16.201 1.00 93.56 90 SER A C 1
ATOM 730 O O . SER A 1 90 ? -21.704 -0.131 17.007 1.00 93.56 90 SER A O 1
ATOM 732 N N . ARG A 1 91 ? -20.045 -0.670 15.598 1.00 92.06 91 ARG A N 1
ATOM 733 C CA . ARG A 1 91 ? -19.239 0.538 15.837 1.00 92.06 91 ARG A CA 1
ATOM 734 C C . ARG A 1 91 ? -19.857 1.809 15.264 1.00 92.06 91 ARG A C 1
ATOM 736 O O . ARG A 1 91 ? -19.440 2.897 15.644 1.00 92.06 91 ARG A O 1
ATOM 743 N N . LEU A 1 92 ? -20.813 1.684 14.346 1.00 91.25 92 LEU A N 1
ATOM 744 C CA . LEU A 1 92 ? -21.538 2.811 13.760 1.00 91.25 92 LEU A CA 1
ATOM 745 C C . LEU A 1 92 ? -22.831 3.140 14.523 1.00 91.25 92 LEU A C 1
ATOM 747 O O . LEU A 1 92 ? -23.481 4.129 14.197 1.00 91.25 92 LEU A O 1
ATOM 751 N N . ALA A 1 93 ? -23.197 2.346 15.538 1.00 92.81 93 ALA A N 1
ATOM 752 C CA . ALA A 1 93 ? -24.413 2.558 16.324 1.00 92.81 93 ALA A CA 1
ATOM 753 C C . ALA A 1 93 ? -24.383 3.863 17.144 1.00 92.81 93 ALA A C 1
ATOM 755 O O . ALA A 1 93 ? -25.433 4.442 17.409 1.00 92.81 93 ALA A O 1
ATOM 756 N N . ASP A 1 94 ? -23.191 4.337 17.520 1.00 92.88 94 ASP A N 1
ATOM 757 C CA . ASP A 1 94 ? -22.994 5.598 18.234 1.00 92.88 94 ASP A CA 1
ATOM 758 C C . ASP A 1 94 ? -22.005 6.504 17.490 1.00 92.88 94 ASP A C 1
ATOM 760 O O . ASP A 1 94 ? -20.784 6.336 17.556 1.00 92.88 94 ASP A O 1
ATOM 764 N N . VAL A 1 95 ? -22.546 7.514 16.808 1.00 90.94 95 VAL A N 1
ATOM 765 C CA . VAL A 1 95 ? -21.769 8.496 16.037 1.00 90.94 95 VAL A CA 1
ATOM 766 C C . VAL A 1 95 ? -20.869 9.351 16.935 1.00 90.94 95 VAL A C 1
ATOM 768 O O . VAL A 1 95 ? -19.813 9.805 16.486 1.00 90.94 95 VAL A O 1
ATOM 771 N N . SER A 1 96 ? -21.227 9.556 18.208 1.00 93.69 96 SER A N 1
ATOM 772 C CA . SER A 1 96 ? -20.430 10.386 19.118 1.00 93.69 96 SER A CA 1
ATOM 773 C C . SER A 1 96 ? -19.036 9.793 19.356 1.00 93.69 96 SER A C 1
ATOM 775 O O . SER A 1 96 ? -18.047 10.532 19.396 1.00 93.69 96 SER A O 1
ATOM 777 N N . SER A 1 97 ? -18.933 8.459 19.361 1.00 90.50 97 SER A N 1
ATOM 778 C CA . SER A 1 97 ? -17.668 7.721 19.454 1.00 90.50 97 SER A CA 1
ATOM 779 C C . SER A 1 97 ? -16.707 7.988 18.283 1.00 90.50 97 SER A C 1
ATOM 781 O O . SER A 1 97 ? -15.487 7.892 18.441 1.00 90.50 97 SER A O 1
ATOM 783 N N . LEU A 1 98 ? -17.233 8.388 17.118 1.00 92.44 98 LEU A N 1
ATOM 784 C CA . LEU A 1 98 ? -16.453 8.664 15.909 1.00 92.44 98 LEU A CA 1
ATOM 785 C C . LEU A 1 98 ? -15.949 10.112 15.848 1.00 92.44 98 LEU A C 1
ATOM 787 O O . LEU A 1 98 ? -14.929 10.376 15.211 1.00 92.44 98 LEU A O 1
ATOM 791 N N . SER A 1 99 ? -16.621 11.052 16.523 1.00 91.25 99 SER A N 1
ATOM 792 C CA . SER A 1 99 ? -16.357 12.495 16.398 1.00 91.25 99 SER A CA 1
ATOM 793 C C . SER A 1 99 ? -14.936 12.908 16.806 1.00 91.25 99 SER A C 1
ATOM 795 O O . SER A 1 99 ? -14.433 13.917 16.318 1.00 91.25 99 SER A O 1
ATOM 797 N N . GLY A 1 100 ? -14.289 12.157 17.703 1.00 90.62 100 GLY A N 1
ATOM 798 C CA . GLY A 1 100 ? -12.915 12.418 18.154 1.00 90.62 100 GLY A CA 1
ATOM 799 C C . GLY A 1 100 ? -11.835 11.679 17.356 1.00 90.62 100 GLY A C 1
ATOM 800 O O . GLY A 1 100 ? -10.642 11.819 17.641 1.00 90.62 100 GLY A O 1
ATOM 801 N N . MET A 1 101 ? -12.217 10.847 16.387 1.00 95.75 101 MET A N 1
ATOM 802 C CA . MET A 1 101 ? -11.274 10.040 15.620 1.00 95.75 101 MET A CA 1
ATOM 803 C C . MET A 1 101 ? -10.678 10.849 14.468 1.00 95.75 101 MET A C 1
ATOM 805 O O . MET A 1 101 ? -11.372 11.551 13.740 1.00 95.75 101 MET A O 1
ATOM 809 N N . SER A 1 102 ? -9.370 10.702 14.245 1.00 96.12 102 SER A N 1
ATOM 810 C CA . SER A 1 102 ? -8.757 11.230 13.028 1.00 96.12 102 SER A CA 1
ATOM 811 C C . SER A 1 102 ? -9.254 10.457 11.804 1.00 96.12 102 SER A C 1
ATOM 813 O O . SER A 1 102 ? -9.598 9.275 11.903 1.00 96.12 102 SER A O 1
ATOM 815 N N . SER A 1 103 ? -9.212 11.067 10.617 1.00 92.62 103 SER A N 1
ATOM 816 C CA . SER A 1 103 ? -9.645 10.400 9.380 1.00 92.62 103 SER A CA 1
ATOM 817 C C . SER A 1 103 ? -8.908 9.080 9.123 1.00 92.62 103 SER A C 1
ATOM 819 O O . SER A 1 103 ? -9.484 8.152 8.562 1.00 92.62 103 SER A O 1
ATOM 821 N N . GLN A 1 104 ? -7.642 8.962 9.547 1.00 91.56 104 GLN A N 1
ATOM 822 C CA . GLN A 1 104 ? -6.895 7.704 9.462 1.00 91.56 104 GLN A CA 1
ATOM 823 C C . GLN A 1 104 ? -7.503 6.624 10.361 1.00 91.56 104 GLN A C 1
ATOM 825 O O . GLN A 1 104 ? -7.663 5.491 9.916 1.00 91.56 104 GLN A O 1
ATOM 830 N N . LYS A 1 105 ? -7.865 6.968 11.604 1.00 94.25 105 LYS A N 1
ATOM 831 C CA . LYS A 1 105 ? -8.488 6.025 12.540 1.00 94.25 105 LYS A CA 1
ATOM 832 C C . LYS A 1 105 ? -9.871 5.589 12.059 1.00 94.25 105 LYS A C 1
ATOM 834 O O . LYS A 1 105 ? -10.189 4.414 12.183 1.00 94.25 105 LYS A O 1
ATOM 839 N N . VAL A 1 106 ? -10.654 6.502 11.477 1.00 94.06 106 VAL A N 1
ATOM 840 C CA . VAL A 1 106 ? -11.963 6.169 10.889 1.00 94.06 106 VAL A CA 1
ATOM 841 C C . VAL A 1 106 ? -11.797 5.192 9.724 1.00 94.06 106 VAL A C 1
ATOM 843 O O . VAL A 1 106 ? -12.430 4.144 9.718 1.00 94.06 106 VAL A O 1
ATOM 846 N N . ARG A 1 107 ? -10.883 5.457 8.779 1.00 91.75 107 ARG A N 1
ATOM 84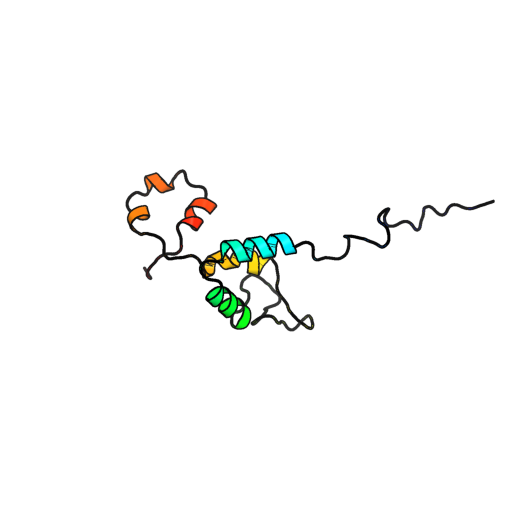7 C CA . ARG A 1 107 ? -10.603 4.528 7.663 1.00 91.75 107 ARG A CA 1
ATOM 848 C C . ARG A 1 107 ? -10.086 3.164 8.126 1.00 91.75 107 ARG A C 1
ATOM 850 O O . ARG A 1 107 ? -10.357 2.156 7.482 1.00 91.75 107 ARG A O 1
ATOM 857 N N . ALA A 1 108 ? -9.361 3.120 9.242 1.00 92.62 108 ALA A N 1
ATOM 858 C CA . ALA A 1 108 ? -8.863 1.874 9.817 1.00 92.62 108 ALA A CA 1
ATOM 859 C C . ALA A 1 108 ? -9.969 0.979 10.408 1.00 92.62 108 ALA A C 1
ATOM 861 O O . ALA A 1 108 ? -9.692 -0.184 10.698 1.00 92.62 108 ALA A O 1
ATOM 862 N N . LEU A 1 109 ? -11.203 1.479 10.568 1.00 94.50 109 LEU A N 1
ATOM 863 C CA . LEU A 1 109 ? -12.348 0.657 10.973 1.00 94.50 109 LEU A CA 1
ATOM 864 C C . LEU A 1 109 ? -12.724 -0.386 9.913 1.00 94.50 109 LEU A C 1
ATOM 866 O O . LEU A 1 109 ? -13.270 -1.423 10.278 1.00 94.50 109 LEU A O 1
ATOM 870 N N . GLY A 1 110 ? -12.402 -0.139 8.641 1.00 94.88 110 GLY A N 1
ATOM 871 C CA . GLY A 1 110 ? -12.701 -1.026 7.519 1.00 94.88 110 GLY A CA 1
ATOM 872 C C . GLY A 1 110 ? -13.613 -0.378 6.477 1.00 94.88 110 GLY A C 1
ATOM 873 O O . GLY A 1 110 ? -13.973 0.795 6.576 1.00 94.88 110 GLY A O 1
ATOM 874 N N . ARG A 1 111 ? -13.981 -1.154 5.458 1.00 94.06 111 ARG A N 1
ATOM 875 C CA . ARG A 1 111 ? -14.975 -0.775 4.438 1.00 94.06 111 ARG A CA 1
ATOM 876 C C . ARG A 1 111 ? -16.387 -1.136 4.899 1.00 94.06 111 ARG A C 1
ATOM 878 O O . ARG A 1 111 ? -16.545 -2.043 5.712 1.00 94.06 111 ARG A O 1
ATOM 885 N N . LEU A 1 112 ? -17.411 -0.512 4.320 1.00 93.31 112 LEU A N 1
ATOM 886 C CA . LEU A 1 112 ? -18.797 -0.952 4.519 1.00 93.31 112 LEU A CA 1
ATOM 887 C C . LEU A 1 112 ? -18.941 -2.448 4.156 1.00 93.31 112 LEU A C 1
ATOM 889 O O . LEU A 1 112 ? -18.368 -2.881 3.145 1.00 93.31 112 LEU A O 1
ATOM 893 N N . PRO A 1 113 ? -19.617 -3.261 4.991 1.00 93.62 113 PRO A N 1
ATOM 894 C CA . PRO A 1 113 ? -19.727 -4.702 4.773 1.00 93.62 113 PRO A CA 1
ATOM 895 C C . PRO A 1 113 ? -20.631 -5.047 3.589 1.00 93.62 113 PRO A C 1
ATOM 897 O O . PRO A 1 113 ? -20.333 -6.007 2.880 1.00 93.62 113 PRO A O 1
ATOM 900 N N . GLU A 1 114 ? -21.669 -4.243 3.366 1.00 92.62 114 GLU A N 1
ATOM 901 C CA . GLU A 1 114 ? -22.711 -4.429 2.361 1.00 92.62 114 GLU A CA 1
ATOM 902 C C . GLU A 1 114 ? -23.006 -3.112 1.617 1.00 92.62 114 GLU A C 1
ATOM 904 O O . GLU A 1 114 ? -22.696 -2.035 2.140 1.00 92.62 114 GLU A O 1
ATOM 909 N N . PRO A 1 115 ? -23.549 -3.176 0.386 1.00 88.94 115 PRO A N 1
ATOM 910 C CA . PRO A 1 115 ? -24.054 -2.000 -0.317 1.00 88.94 115 PRO A CA 1
ATOM 911 C C . PRO A 1 115 ? -25.191 -1.338 0.472 1.00 88.94 115 PRO A C 1
ATOM 913 O O . PRO A 1 115 ? -26.022 -2.040 1.044 1.00 88.94 115 PRO A O 1
ATOM 916 N N . MET A 1 116 ? -25.218 -0.004 0.476 1.00 76.94 116 MET A N 1
ATOM 917 C CA . MET A 1 116 ? -26.316 0.787 1.044 1.00 76.94 116 MET A CA 1
ATOM 918 C C . MET A 1 116 ? -27.466 0.972 0.061 1.00 76.94 116 MET A C 1
ATOM 920 O O . MET A 1 116 ? -27.179 1.059 -1.156 1.00 76.94 116 MET A O 1
#

Sequence (116 aa):
MRRNSSRHWVSWVPFGFGYTKPHHYLKMARVAWENRDNLPYALRILRHGVCEDCALGTAGLKDWTIDGVHLCMVRLELMRLNTAPALDPSRLADVSSLSGMSSQKVRALGRLPEPM